Protein AF-A0A6G2D6U6-F1 (afdb_monomer_lite)

Radius of gyration: 15.45 Å; chains: 1; bounding box: 30×29×39 Å

InterPro domains:
  IPR025506 Abortive infection alpha [PF14337] (1-70)

pLDDT: mean 89.55, std 6.06, range [73.75, 97.88]

Sequence (71 aa):
SITNLERLGLIKVDFTTWLSKKEKYTLLESNPLVTAYKTSYINAKNNEKLHVEKGIIDITPLGEDFYNVCL

Organism: Streptococcus pneumoniae (NCBI:txid1313)

Structure (mmCIF, N/CA/C/O backbone):
data_AF-A0A6G2D6U6-F1
#
_entry.id   AF-A0A6G2D6U6-F1
#
loop_
_atom_site.group_PDB
_atom_site.id
_atom_site.type_symbol
_atom_site.label_atom_id
_atom_site.label_alt_id
_atom_site.label_comp_id
_atom_site.label_asym_id
_atom_site.label_entity_id
_atom_site.label_seq_id
_atom_site.pdbx_PDB_ins_code
_atom_site.Cartn_x
_atom_site.Cartn_y
_atom_site.Cartn_z
_atom_site.occupancy
_atom_site.B_iso_or_equiv
_atom_site.auth_seq_id
_atom_site.auth_comp_id
_atom_site.auth_asym_id
_atom_site.auth_atom_id
_atom_site.pdbx_PDB_model_num
ATOM 1 N N . SER A 1 1 ? -2.321 -10.014 -2.792 1.00 85.12 1 SER A N 1
ATOM 2 C CA . SER A 1 1 ? -2.371 -8.758 -3.572 1.00 85.12 1 SER A CA 1
ATOM 3 C C . SER A 1 1 ? -3.071 -7.694 -2.737 1.00 85.12 1 SER A C 1
ATOM 5 O O . SER A 1 1 ? -4.163 -7.983 -2.262 1.00 85.12 1 SER A O 1
ATOM 7 N N . ILE A 1 2 ? -2.462 -6.514 -2.543 1.00 91.88 2 ILE A N 1
ATOM 8 C CA . ILE A 1 2 ? -3.023 -5.391 -1.754 1.00 91.88 2 ILE A CA 1
ATOM 9 C C . ILE A 1 2 ? -4.380 -4.951 -2.322 1.00 91.88 2 ILE A C 1
ATOM 11 O O . ILE A 1 2 ? -5.353 -4.871 -1.584 1.00 91.88 2 ILE A O 1
ATOM 15 N N . THR A 1 3 ? -4.489 -4.813 -3.646 1.00 92.81 3 THR A N 1
ATOM 16 C CA . THR A 1 3 ? -5.744 -4.462 -4.334 1.00 92.81 3 THR A CA 1
ATOM 17 C C . THR A 1 3 ? -6.883 -5.432 -4.023 1.00 92.81 3 THR A C 1
ATOM 19 O O . THR A 1 3 ? -8.042 -5.040 -3.979 1.00 92.81 3 THR A O 1
ATOM 22 N N . ASN A 1 4 ? -6.582 -6.715 -3.806 1.00 95.81 4 ASN A N 1
ATOM 23 C CA . ASN A 1 4 ? -7.621 -7.682 -3.459 1.00 95.81 4 ASN A CA 1
ATOM 24 C C . ASN A 1 4 ? -8.122 -7.493 -2.023 1.00 95.81 4 ASN A C 1
ATOM 26 O O . ASN A 1 4 ? -9.314 -7.613 -1.781 1.00 95.81 4 ASN A O 1
ATOM 30 N N . LEU A 1 5 ? -7.222 -7.180 -1.087 1.00 96.25 5 LEU A N 1
ATOM 31 C CA . LEU A 1 5 ? -7.595 -6.891 0.300 1.00 96.25 5 LEU A CA 1
ATOM 32 C C . LEU A 1 5 ? -8.468 -5.634 0.380 1.00 96.25 5 LEU A C 1
ATOM 34 O O . LEU A 1 5 ? -9.455 -5.622 1.108 1.00 96.25 5 LEU A O 1
ATOM 38 N N . GLU A 1 6 ? -8.139 -4.613 -0.410 1.00 96.81 6 GLU A N 1
ATOM 39 C CA . GLU A 1 6 ? -8.946 -3.398 -0.520 1.00 96.81 6 GLU A CA 1
ATOM 40 C C . GLU A 1 6 ? -10.320 -3.678 -1.147 1.00 96.81 6 GLU A C 1
ATOM 42 O O . GLU A 1 6 ? -11.341 -3.267 -0.606 1.00 96.81 6 GLU A O 1
ATOM 47 N N . ARG A 1 7 ? -10.380 -4.458 -2.238 1.00 96.62 7 ARG A N 1
ATOM 48 C CA . ARG A 1 7 ? -11.651 -4.863 -2.874 1.00 96.62 7 ARG A CA 1
ATOM 49 C C . ARG A 1 7 ? -12.567 -5.668 -1.955 1.00 96.62 7 ARG A C 1
ATOM 51 O O . ARG A 1 7 ? -13.780 -5.599 -2.113 1.00 96.62 7 ARG A O 1
ATOM 58 N N . LEU A 1 8 ? -11.994 -6.448 -1.041 1.00 96.69 8 LEU A N 1
ATOM 59 C CA . LEU A 1 8 ? -12.739 -7.188 -0.021 1.00 96.69 8 LEU A CA 1
ATOM 60 C C . LEU A 1 8 ? -13.148 -6.307 1.168 1.00 96.69 8 LEU A C 1
ATOM 62 O O . LEU A 1 8 ? -13.813 -6.791 2.077 1.00 96.69 8 LEU A O 1
ATOM 66 N N . GLY A 1 9 ? -12.748 -5.034 1.177 1.00 97.06 9 GLY A N 1
ATOM 67 C CA . GLY A 1 9 ? -13.027 -4.107 2.263 1.00 97.06 9 GLY A CA 1
ATOM 68 C C . GLY A 1 9 ? -12.263 -4.426 3.542 1.00 97.06 9 GLY A C 1
ATOM 69 O O . GLY A 1 9 ? -12.689 -3.978 4.593 1.00 97.06 9 GLY A O 1
ATOM 70 N N . LEU A 1 10 ? -11.170 -5.198 3.480 1.00 97.25 10 LEU A N 1
ATOM 71 C CA . LEU A 1 10 ? -10.377 -5.571 4.660 1.00 97.25 10 LEU A CA 1
ATOM 72 C C . LEU A 1 10 ? -9.375 -4.475 5.036 1.00 97.25 10 LEU A C 1
ATOM 74 O O . LEU A 1 10 ? -9.119 -4.236 6.214 1.00 97.25 10 LEU A O 1
ATOM 78 N N . ILE A 1 11 ? -8.845 -3.770 4.041 1.00 97.69 11 ILE A N 1
ATOM 79 C CA . ILE A 1 11 ? -7.950 -2.623 4.221 1.00 97.69 11 ILE A CA 1
ATOM 80 C C . ILE A 1 11 ? -8.469 -1.426 3.427 1.00 97.69 11 ILE A C 1
ATOM 82 O O . ILE A 1 11 ? -9.223 -1.593 2.469 1.00 97.69 11 ILE A O 1
ATOM 86 N N . LYS A 1 12 ? -8.009 -0.233 3.788 1.00 96.56 12 LYS A N 1
ATOM 87 C CA . LYS A 1 12 ? -8.193 0.996 3.017 1.00 96.56 12 LYS A CA 1
ATOM 88 C C . LYS A 1 12 ? -6.828 1.530 2.600 1.00 96.56 12 LYS A C 1
ATOM 90 O O . LYS A 1 12 ? -5.940 1.632 3.446 1.00 96.56 12 LYS A O 1
ATOM 95 N N . VAL A 1 13 ? -6.670 1.885 1.326 1.00 94.81 13 VAL A N 1
ATOM 96 C CA . VAL A 1 13 ? -5.488 2.604 0.839 1.00 94.81 13 VAL A CA 1
ATOM 97 C C . VAL A 1 13 ? -5.852 4.077 0.647 1.00 94.81 13 VAL A C 1
ATOM 99 O O . VAL A 1 13 ? -6.854 4.402 0.015 1.00 94.81 13 VAL A O 1
ATOM 102 N N . ASP A 1 14 ? -5.059 4.978 1.219 1.00 93.62 14 ASP A N 1
ATOM 103 C CA . ASP A 1 14 ? -5.246 6.426 1.101 1.00 93.62 14 ASP A CA 1
ATOM 104 C C . ASP A 1 14 ? -3.971 7.084 0.567 1.00 93.62 14 ASP A C 1
ATOM 106 O O . ASP A 1 14 ? -2.897 6.932 1.144 1.00 93.62 14 ASP A O 1
ATOM 110 N N . PHE A 1 15 ? -4.095 7.815 -0.539 1.00 92.50 15 PHE A N 1
ATOM 111 C CA . PHE A 1 15 ? -3.006 8.575 -1.165 1.00 92.50 15 PHE A CA 1
ATOM 112 C C . PHE A 1 15 ? -3.084 10.081 -0.864 1.00 92.50 15 PHE A C 1
ATOM 114 O O . PHE A 1 15 ? -2.147 10.828 -1.132 1.00 92.50 15 PHE A O 1
ATOM 121 N N . THR A 1 16 ? -4.194 10.545 -0.283 1.00 91.56 16 THR A N 1
ATOM 122 C CA . THR A 1 16 ? -4.396 11.953 0.091 1.00 91.56 16 THR A CA 1
ATOM 123 C C . THR A 1 16 ? -3.767 12.295 1.437 1.00 91.56 16 THR A C 1
ATOM 125 O O . THR A 1 16 ? -3.505 13.464 1.722 1.00 91.56 16 THR A O 1
ATOM 128 N N . THR A 1 17 ? -3.496 11.279 2.255 1.00 89.12 17 THR A N 1
ATOM 129 C CA . THR A 1 17 ? -2.854 11.408 3.559 1.00 89.12 17 THR A CA 1
ATOM 130 C C . THR A 1 17 ? -1.508 10.685 3.574 1.00 89.12 17 THR A C 1
ATOM 132 O O . THR A 1 17 ? -1.280 9.701 2.871 1.00 89.12 17 THR A O 1
ATOM 135 N N . TRP A 1 18 ? -0.569 11.201 4.368 1.00 88.38 18 TRP A N 1
ATOM 136 C CA . TRP A 1 18 ? 0.773 10.635 4.491 1.00 88.38 18 TRP A CA 1
ATOM 137 C C . TRP A 1 18 ? 1.313 10.764 5.910 1.00 88.38 18 TRP A C 1
ATOM 139 O O . TRP A 1 18 ? 1.011 11.707 6.645 1.00 88.38 18 TRP A O 1
ATOM 149 N N . LEU A 1 19 ? 2.167 9.813 6.290 1.00 86.31 19 LEU A N 1
ATOM 150 C CA . LEU A 1 19 ? 2.870 9.857 7.564 1.00 86.31 19 LEU A CA 1
ATOM 151 C C . LEU A 1 19 ? 3.839 11.042 7.567 1.00 86.31 19 LEU A C 1
ATOM 153 O O . LEU A 1 19 ? 4.590 11.261 6.615 1.00 86.31 19 LEU A O 1
ATOM 157 N N . SER A 1 20 ? 3.873 11.778 8.678 1.00 86.19 20 SER A N 1
ATOM 158 C CA . SER A 1 20 ? 4.800 12.901 8.870 1.00 86.19 20 SER A CA 1
ATOM 159 C C . SER A 1 20 ? 6.270 12.466 8.834 1.00 86.19 20 SER A C 1
ATOM 161 O O . SER A 1 20 ? 7.139 13.214 8.383 1.00 86.19 20 SER A O 1
ATOM 163 N N . LYS A 1 21 ? 6.548 11.233 9.271 1.00 87.38 21 LYS A N 1
ATOM 164 C CA . LYS A 1 21 ? 7.883 10.625 9.292 1.00 87.38 21 LYS A CA 1
ATOM 165 C C . LYS A 1 21 ? 8.232 10.026 7.932 1.00 87.38 21 LYS A C 1
ATOM 167 O O . LYS A 1 21 ? 7.821 8.909 7.611 1.00 87.38 21 LYS A O 1
ATOM 172 N N . LYS A 1 22 ? 9.021 10.756 7.139 1.00 80.94 22 LYS A N 1
ATOM 173 C CA . LYS A 1 22 ? 9.445 10.340 5.789 1.00 80.94 22 LYS A CA 1
ATOM 174 C C . LYS A 1 22 ? 10.238 9.032 5.792 1.00 80.94 22 LYS A C 1
ATOM 176 O O . LYS A 1 22 ? 10.166 8.287 4.817 1.00 80.94 22 LYS A O 1
ATOM 181 N N . GLU A 1 23 ? 10.937 8.724 6.882 1.00 85.25 23 GLU A N 1
ATOM 182 C CA . GLU A 1 23 ? 11.755 7.514 7.036 1.00 85.25 23 GLU A CA 1
ATOM 183 C C . GLU A 1 23 ? 10.911 6.233 7.003 1.00 85.25 23 GLU A C 1
ATOM 185 O O . GLU A 1 23 ? 11.415 5.152 6.719 1.00 85.25 23 GLU A O 1
ATOM 190 N N . LYS A 1 24 ? 9.598 6.330 7.248 1.00 83.62 24 LYS A N 1
ATOM 191 C CA . LYS A 1 24 ? 8.687 5.184 7.119 1.00 83.62 24 LYS A CA 1
ATOM 192 C C . LYS A 1 24 ? 8.534 4.708 5.673 1.00 83.62 24 LYS A C 1
ATOM 194 O O . LYS A 1 24 ? 8.191 3.552 5.457 1.00 83.62 24 LYS A O 1
ATOM 199 N N . TYR A 1 25 ? 8.842 5.563 4.699 1.00 84.25 25 TYR A N 1
ATOM 200 C CA . TYR A 1 25 ? 8.756 5.248 3.274 1.00 84.25 25 TYR A CA 1
ATOM 201 C C . TYR A 1 25 ? 10.098 4.813 2.663 1.00 84.25 25 TYR A C 1
ATOM 203 O O . TYR A 1 25 ? 10.113 4.136 1.637 1.00 84.25 25 TYR A O 1
ATOM 211 N N . THR A 1 26 ? 11.231 5.147 3.290 1.00 83.06 26 THR A N 1
ATOM 212 C CA . THR A 1 26 ? 12.577 4.880 2.739 1.00 83.06 26 THR A CA 1
ATOM 213 C C . THR A 1 26 ? 12.950 3.394 2.748 1.00 83.06 26 THR A C 1
ATOM 215 O O . THR A 1 26 ? 13.766 2.946 1.938 1.00 83.06 26 THR A O 1
ATOM 218 N N . LEU A 1 27 ? 12.302 2.597 3.605 1.00 81.50 27 LEU A N 1
ATOM 219 C CA . LEU A 1 27 ? 12.399 1.131 3.601 1.00 81.50 27 LEU A CA 1
ATOM 220 C C . LEU A 1 27 ? 12.022 0.526 2.244 1.00 81.50 27 LEU A C 1
ATOM 222 O O . LEU A 1 27 ? 12.646 -0.432 1.798 1.00 81.50 27 LEU A O 1
ATOM 226 N N . LEU A 1 28 ? 11.020 1.092 1.569 1.00 79.00 28 LEU A N 1
ATOM 227 C CA . LEU A 1 28 ? 10.607 0.628 0.245 1.00 79.00 28 LEU A CA 1
ATOM 228 C C . LEU A 1 28 ? 11.529 1.157 -0.855 1.00 79.00 28 LEU A C 1
ATOM 230 O O . LEU A 1 28 ? 11.767 0.463 -1.837 1.00 79.00 28 LEU A O 1
ATOM 234 N N . GLU A 1 29 ? 12.085 2.357 -0.692 1.00 78.69 29 GLU A N 1
ATOM 235 C CA . GLU A 1 29 ? 13.020 2.935 -1.664 1.00 78.69 29 GLU A CA 1
ATOM 236 C C . GLU A 1 29 ? 14.340 2.158 -1.745 1.00 78.69 29 GLU A C 1
ATOM 238 O O . GLU A 1 29 ? 14.911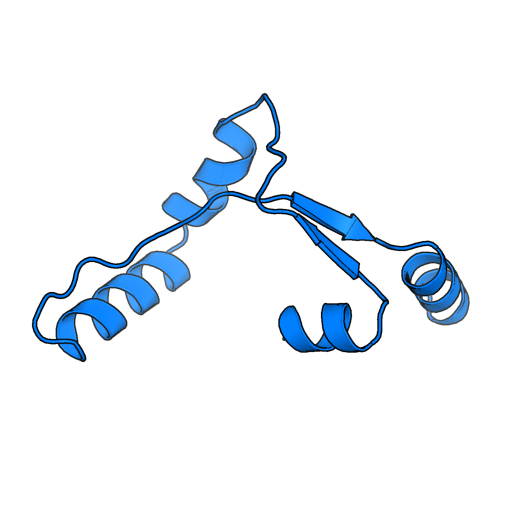 2.042 -2.826 1.00 78.69 29 GLU A O 1
ATOM 243 N N . SER A 1 30 ? 14.788 1.593 -0.622 1.00 80.69 30 SER A N 1
ATOM 244 C CA . SER A 1 30 ? 16.011 0.784 -0.523 1.00 80.69 30 SER A CA 1
ATOM 245 C C . SER A 1 30 ? 15.795 -0.712 -0.787 1.00 80.69 30 SER A C 1
ATOM 247 O O . SER A 1 30 ? 16.755 -1.483 -0.790 1.00 80.69 30 SER A O 1
ATOM 249 N N . ASN A 1 31 ? 14.555 -1.147 -1.030 1.00 87.44 31 ASN A N 1
ATOM 250 C CA . ASN A 1 31 ? 14.238 -2.557 -1.215 1.00 87.44 31 ASN A CA 1
ATOM 251 C C . ASN A 1 31 ? 14.704 -3.065 -2.603 1.00 87.44 31 ASN A C 1
ATOM 253 O O . ASN A 1 31 ? 14.244 -2.544 -3.625 1.00 87.44 31 ASN A O 1
ATOM 257 N N . PRO A 1 32 ? 15.540 -4.123 -2.680 1.00 90.38 32 PRO A N 1
ATOM 258 C CA . PRO A 1 32 ? 16.022 -4.669 -3.952 1.00 90.38 32 PRO A CA 1
ATOM 259 C C . PRO A 1 32 ? 14.913 -5.094 -4.922 1.00 90.38 32 PRO A C 1
ATOM 261 O O . PRO A 1 32 ? 15.070 -4.946 -6.133 1.00 90.38 32 PRO A O 1
ATOM 264 N N . LEU A 1 33 ? 13.775 -5.578 -4.412 1.00 89.38 33 LEU A N 1
ATOM 265 C CA . LEU A 1 33 ? 12.625 -5.963 -5.236 1.00 89.38 33 LEU A CA 1
ATOM 266 C C . LEU A 1 33 ? 11.971 -4.746 -5.892 1.00 89.38 33 LEU A C 1
ATOM 268 O O . LEU A 1 33 ? 11.575 -4.808 -7.055 1.00 89.38 33 LEU A O 1
ATOM 272 N N . VAL A 1 34 ? 11.896 -3.625 -5.171 1.00 87.69 34 VAL A N 1
ATOM 273 C CA . VAL A 1 34 ? 11.376 -2.364 -5.712 1.00 87.69 34 VAL A CA 1
ATOM 274 C C . VAL A 1 34 ? 12.304 -1.849 -6.809 1.00 87.69 34 VAL A C 1
ATOM 276 O O . VAL A 1 34 ? 11.825 -1.438 -7.863 1.00 87.69 34 VAL A O 1
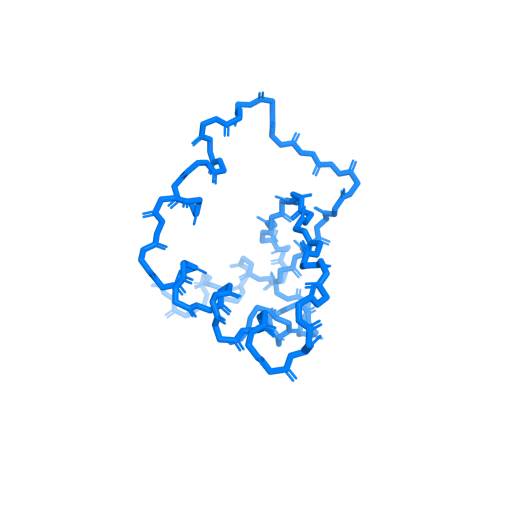ATOM 279 N N . THR A 1 35 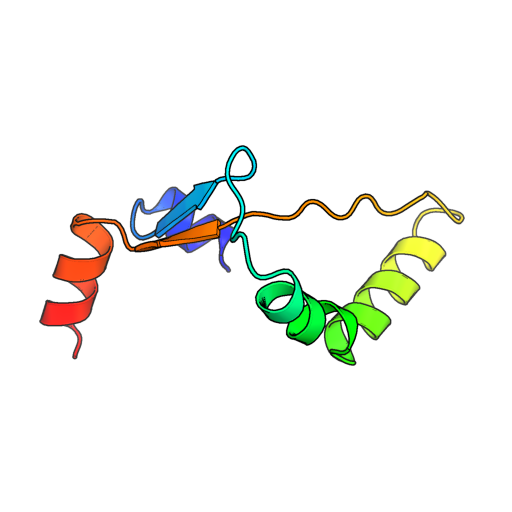? 13.622 -1.929 -6.614 1.00 88.12 35 THR A N 1
ATOM 280 C CA . THR A 1 35 ? 14.607 -1.579 -7.650 1.00 88.12 35 THR A CA 1
ATOM 281 C C . THR A 1 35 ? 14.470 -2.466 -8.886 1.00 88.12 35 THR A C 1
ATOM 283 O O . THR A 1 35 ? 14.387 -1.949 -9.998 1.00 88.12 35 THR A O 1
ATOM 286 N N . ALA A 1 36 ? 14.376 -3.787 -8.709 1.00 90.44 36 ALA A N 1
ATOM 287 C CA . ALA A 1 36 ? 14.199 -4.725 -9.816 1.00 90.44 36 ALA A CA 1
ATOM 288 C C . ALA A 1 36 ? 12.914 -4.440 -10.614 1.00 90.44 36 ALA A C 1
ATOM 290 O O . ALA A 1 36 ? 12.946 -4.417 -11.845 1.00 90.44 36 ALA A O 1
ATOM 291 N N . TYR A 1 37 ? 11.807 -4.155 -9.920 1.00 88.88 37 TYR A N 1
ATOM 292 C CA . TYR A 1 37 ? 10.534 -3.795 -10.546 1.00 88.88 37 TYR A CA 1
ATOM 293 C C . TYR A 1 37 ? 10.601 -2.460 -11.301 1.00 88.88 37 TYR A C 1
ATOM 295 O O . TYR A 1 37 ? 10.104 -2.349 -12.419 1.00 88.88 37 TYR A O 1
ATOM 303 N N . LYS A 1 38 ? 11.242 -1.436 -10.722 1.00 87.94 38 LYS A N 1
ATOM 304 C CA . LYS A 1 38 ? 11.440 -0.140 -11.391 1.00 87.94 38 LYS A CA 1
ATOM 305 C C . LYS A 1 38 ? 12.209 -0.309 -12.700 1.00 87.94 38 LYS A C 1
ATOM 307 O O . LYS A 1 38 ? 11.778 0.204 -13.729 1.00 87.94 38 LYS A O 1
ATOM 312 N N . THR A 1 39 ? 13.310 -1.057 -12.669 1.00 87.94 39 THR A N 1
ATOM 313 C CA . THR A 1 39 ? 14.141 -1.316 -13.851 1.00 87.94 39 THR A CA 1
ATOM 314 C C . THR A 1 39 ? 13.370 -2.080 -14.924 1.00 87.94 39 THR A C 1
ATOM 316 O O . THR A 1 39 ? 13.411 -1.697 -16.092 1.00 87.94 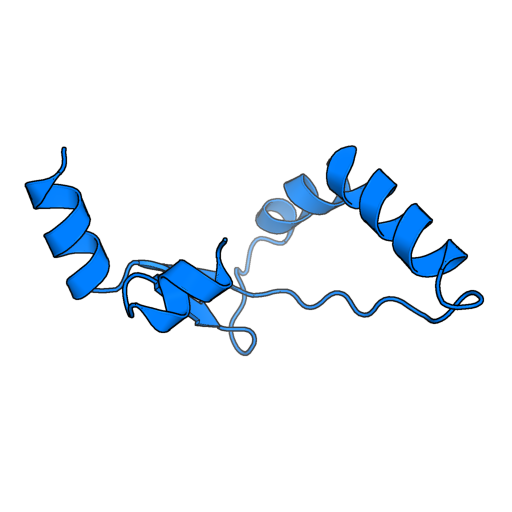39 THR A O 1
ATOM 319 N N . SER A 1 40 ? 12.626 -3.128 -14.553 1.00 89.12 40 SER A N 1
ATOM 320 C CA . SER A 1 40 ? 11.837 -3.892 -15.525 1.00 89.12 40 SER A CA 1
ATOM 321 C C . SER A 1 40 ? 10.717 -3.057 -16.151 1.00 89.12 40 SER A C 1
ATOM 323 O O . SER A 1 40 ? 10.513 -3.138 -17.361 1.00 89.12 40 SER A O 1
ATOM 325 N N . TYR A 1 41 ? 10.048 -2.204 -15.367 1.00 87.62 41 TYR A N 1
ATOM 326 C CA . TYR A 1 41 ? 9.022 -1.286 -15.865 1.00 87.62 41 TYR A CA 1
ATOM 327 C C . TYR A 1 41 ? 9.585 -0.292 -16.890 1.00 87.62 41 TYR A C 1
ATOM 329 O O . TYR A 1 41 ? 9.045 -0.170 -17.988 1.00 87.62 41 TYR A O 1
ATOM 337 N N . ILE A 1 42 ? 10.689 0.386 -16.552 1.00 87.25 42 ILE A N 1
ATOM 338 C CA . ILE A 1 42 ? 11.345 1.382 -17.416 1.00 87.25 42 ILE A CA 1
ATOM 339 C C . ILE A 1 42 ? 11.763 0.745 -18.748 1.00 87.25 42 ILE A C 1
ATOM 341 O O . ILE A 1 42 ? 11.474 1.295 -19.814 1.00 87.25 42 ILE A O 1
ATOM 345 N N . ASN A 1 43 ? 12.364 -0.447 -18.688 1.00 86.25 43 ASN A N 1
ATOM 346 C CA . ASN A 1 43 ? 12.794 -1.189 -19.872 1.00 86.25 43 ASN A CA 1
ATOM 347 C C . ASN A 1 43 ? 11.611 -1.608 -20.760 1.00 86.25 43 ASN A C 1
ATOM 349 O O . ASN A 1 43 ? 11.720 -1.575 -21.982 1.00 86.25 43 ASN A O 1
ATOM 353 N N . ALA A 1 44 ? 10.475 -1.987 -20.166 1.00 88.19 44 ALA A N 1
ATOM 354 C CA . ALA A 1 44 ? 9.286 -2.416 -20.904 1.00 88.19 44 ALA A CA 1
ATOM 355 C C . ALA A 1 44 ? 8.475 -1.254 -21.508 1.00 88.19 44 ALA A C 1
ATOM 357 O O . ALA A 1 44 ? 7.681 -1.470 -22.424 1.00 88.19 44 ALA A O 1
ATOM 358 N N . LYS A 1 45 ? 8.638 -0.031 -20.988 1.00 84.88 45 LYS A N 1
ATOM 359 C CA . LYS A 1 45 ? 7.834 1.149 -21.344 1.00 84.88 45 LYS A CA 1
ATOM 360 C C . LYS A 1 45 ? 8.642 2.253 -22.030 1.00 84.88 45 LYS A C 1
ATOM 362 O O . LYS A 1 45 ? 8.309 3.422 -21.893 1.00 84.88 45 LYS A O 1
ATOM 367 N N . ASN A 1 46 ? 9.698 1.905 -22.771 1.00 79.75 46 ASN A N 1
ATOM 368 C CA . ASN A 1 46 ? 10.512 2.862 -23.541 1.00 79.75 46 ASN A CA 1
ATOM 369 C C . ASN A 1 46 ? 10.987 4.075 -22.715 1.00 79.75 46 ASN A C 1
ATOM 371 O O . ASN A 1 46 ? 10.906 5.213 -23.173 1.00 79.75 46 ASN A O 1
ATOM 375 N N . ASN A 1 47 ? 11.475 3.844 -21.494 1.00 73.75 47 ASN A N 1
ATOM 376 C CA . ASN A 1 47 ? 11.911 4.900 -20.574 1.00 73.75 47 ASN A CA 1
ATOM 377 C C . ASN A 1 47 ? 10.811 5.879 -20.113 1.00 73.75 47 ASN A C 1
ATOM 379 O O . ASN A 1 47 ? 11.122 6.998 -19.697 1.00 73.75 47 ASN A O 1
ATOM 383 N N . GLU A 1 48 ? 9.535 5.481 -20.125 1.00 80.88 48 GLU A N 1
ATOM 384 C CA . GLU A 1 48 ? 8.490 6.243 -19.436 1.00 80.88 48 GLU A CA 1
ATOM 385 C C . GLU A 1 48 ? 8.825 6.447 -17.951 1.00 80.88 48 GLU A C 1
ATOM 387 O O . GLU A 1 48 ? 9.352 5.570 -17.257 1.00 80.88 48 GLU A O 1
ATOM 392 N N . LYS A 1 49 ? 8.473 7.630 -17.440 1.00 78.62 49 LYS A N 1
ATOM 393 C CA . LYS A 1 49 ? 8.696 7.979 -16.041 1.00 78.62 49 LYS A CA 1
ATOM 394 C C . LYS A 1 49 ? 7.697 7.227 -15.164 1.00 78.62 49 LYS A C 1
ATOM 396 O O . LYS A 1 49 ? 6.509 7.534 -15.168 1.00 78.62 49 LYS A O 1
ATOM 401 N N . LEU A 1 50 ? 8.190 6.287 -14.361 1.00 83.12 50 LEU A N 1
ATOM 402 C CA . LEU A 1 50 ? 7.384 5.667 -13.314 1.00 83.12 50 LEU A CA 1
ATOM 403 C C . LEU A 1 50 ? 7.015 6.719 -12.260 1.00 83.12 50 LEU A C 1
ATOM 405 O O . LEU A 1 50 ? 7.891 7.288 -11.603 1.00 83.12 50 LEU A O 1
ATOM 409 N N . HIS A 1 51 ? 5.718 6.956 -12.087 1.00 83.69 51 HIS A N 1
ATOM 410 C CA . HIS A 1 51 ? 5.212 7.781 -11.000 1.00 83.69 51 HIS A CA 1
ATOM 411 C C . HIS A 1 51 ? 5.050 6.926 -9.741 1.00 83.69 51 HIS A C 1
ATOM 413 O O . HIS A 1 51 ? 4.414 5.876 -9.776 1.00 83.69 51 HIS A O 1
ATOM 419 N N . VAL A 1 52 ? 5.656 7.364 -8.639 1.00 84.94 52 VAL A N 1
ATOM 420 C CA . VAL A 1 52 ? 5.544 6.705 -7.336 1.00 84.94 52 VAL A CA 1
ATOM 421 C C . VAL A 1 52 ? 4.862 7.674 -6.391 1.00 84.94 52 VAL A C 1
ATOM 423 O O . VAL A 1 52 ? 5.401 8.743 -6.105 1.00 84.94 52 VAL A O 1
ATOM 426 N N . GLU A 1 53 ? 3.694 7.276 -5.907 1.00 87.06 53 GLU A N 1
ATOM 427 C CA . GLU A 1 53 ? 2.894 8.046 -4.965 1.00 87.06 53 GLU A CA 1
ATOM 428 C C . GLU A 1 53 ? 2.996 7.431 -3.566 1.00 87.06 53 GLU A C 1
ATOM 430 O O . GLU A 1 53 ? 3.090 6.211 -3.407 1.00 87.06 53 GLU A O 1
ATOM 435 N N . LYS A 1 54 ? 3.042 8.287 -2.543 1.00 88.62 54 LYS A N 1
ATOM 436 C CA . LYS A 1 54 ? 3.069 7.856 -1.142 1.00 88.62 54 LYS A CA 1
ATOM 437 C C . LYS A 1 54 ? 1.638 7.770 -0.639 1.00 88.62 54 LYS A C 1
ATOM 439 O O . LYS A 1 54 ? 0.838 8.644 -0.940 1.00 88.62 54 LYS A O 1
ATOM 444 N N . GLY A 1 55 ? 1.357 6.753 0.161 1.00 90.31 55 GLY A N 1
ATOM 445 C CA . GLY A 1 55 ? 0.058 6.591 0.797 1.00 90.31 55 GLY A CA 1
ATOM 446 C C . GLY A 1 55 ? 0.162 5.884 2.138 1.00 90.31 55 GLY A C 1
ATOM 447 O O . GLY A 1 55 ? 1.257 5.552 2.604 1.00 90.31 55 GLY A O 1
ATOM 448 N N . ILE A 1 56 ? -0.982 5.666 2.763 1.00 92.94 56 ILE A N 1
ATOM 449 C CA . ILE A 1 56 ? -1.140 4.906 3.999 1.00 92.94 56 ILE A CA 1
ATOM 450 C C . ILE A 1 56 ? -2.068 3.726 3.712 1.00 92.94 56 ILE A C 1
ATOM 452 O O . ILE A 1 56 ? -2.965 3.812 2.873 1.00 92.94 56 ILE A O 1
ATOM 456 N N . ILE A 1 57 ? -1.805 2.605 4.381 1.00 94.50 57 ILE A N 1
ATOM 457 C CA . ILE A 1 57 ? -2.695 1.450 4.397 1.00 94.50 57 ILE A CA 1
ATOM 458 C C . ILE A 1 57 ? -3.164 1.276 5.832 1.00 94.50 57 ILE A C 1
ATOM 460 O O . ILE A 1 57 ? -2.336 1.047 6.713 1.00 94.50 57 ILE A O 1
ATOM 464 N N . ASP A 1 58 ? -4.474 1.339 6.030 1.00 95.81 58 ASP A N 1
ATOM 465 C CA . ASP A 1 58 ? -5.109 1.107 7.322 1.00 95.81 58 ASP A CA 1
ATOM 466 C C . ASP A 1 58 ? -5.953 -0.166 7.271 1.00 95.81 58 ASP A C 1
ATOM 468 O O . ASP A 1 58 ? -6.591 -0.472 6.257 1.00 95.81 58 ASP A O 1
ATOM 472 N N . ILE A 1 59 ? -5.968 -0.914 8.375 1.00 96.75 59 ILE A N 1
ATOM 473 C CA . ILE A 1 59 ? -6.931 -1.998 8.554 1.00 96.75 59 ILE A CA 1
ATOM 474 C C . ILE A 1 59 ? -8.314 -1.389 8.799 1.00 96.75 59 ILE A C 1
ATOM 476 O O . ILE A 1 59 ? -8.460 -0.394 9.508 1.00 96.75 59 ILE A O 1
ATOM 480 N N . THR A 1 60 ? -9.333 -1.955 8.167 1.00 97.75 60 THR A N 1
ATOM 481 C CA . THR A 1 60 ? -10.723 -1.549 8.415 1.00 97.75 60 THR A CA 1
ATOM 482 C C . THR A 1 60 ? -11.288 -2.312 9.618 1.00 97.75 60 THR A C 1
ATOM 484 O O . THR A 1 60 ? -10.746 -3.364 9.957 1.00 97.75 60 THR A O 1
ATOM 487 N N . PRO A 1 61 ? -12.425 -1.881 10.197 1.00 97.88 61 PRO A N 1
ATOM 488 C CA . PRO A 1 61 ? -13.117 -2.674 11.216 1.00 97.88 61 PRO A CA 1
ATOM 489 C C . PRO A 1 61 ? -13.428 -4.106 10.752 1.00 97.88 61 PRO A C 1
ATOM 491 O O . PRO A 1 61 ? -13.170 -5.058 11.475 1.00 97.88 61 PRO A O 1
ATOM 494 N N . LEU A 1 62 ? -13.872 -4.276 9.498 1.00 97.31 62 LEU A N 1
ATOM 495 C CA . LEU A 1 62 ? -14.107 -5.601 8.911 1.00 97.31 62 LEU A CA 1
ATOM 496 C C . LEU A 1 62 ? -12.820 -6.437 8.839 1.00 97.31 62 LEU A C 1
ATOM 498 O O . LEU A 1 62 ? -12.839 -7.640 9.089 1.00 97.31 62 LEU A O 1
ATOM 502 N N . GLY A 1 63 ? -11.704 -5.810 8.467 1.00 97.31 63 GLY A N 1
ATOM 503 C CA . GLY A 1 63 ? -10.402 -6.467 8.416 1.00 97.31 63 GLY A CA 1
ATOM 504 C C . GLY A 1 63 ? -9.905 -6.901 9.790 1.00 97.31 63 GLY A C 1
ATOM 505 O O . GLY A 1 63 ? -9.339 -7.985 9.911 1.00 97.31 63 GLY A O 1
ATOM 506 N N . GLU A 1 64 ? -10.129 -6.077 10.811 1.00 97.62 64 GLU A N 1
ATOM 507 C CA . GLU A 1 64 ? -9.768 -6.374 12.197 1.00 97.62 64 GLU A CA 1
ATOM 508 C C . GLU A 1 64 ? -10.618 -7.519 12.760 1.00 97.62 64 GLU A C 1
ATOM 510 O O . GLU A 1 64 ? -10.067 -8.480 13.295 1.00 97.62 64 GLU A O 1
ATOM 515 N N . ASP A 1 65 ? -11.935 -7.493 12.539 1.00 97.31 65 ASP A N 1
ATOM 516 C CA . ASP A 1 65 ? -12.831 -8.598 12.898 1.00 97.31 65 ASP A CA 1
ATOM 517 C C . ASP A 1 65 ? -12.403 -9.907 12.220 1.00 97.31 65 ASP A C 1
ATO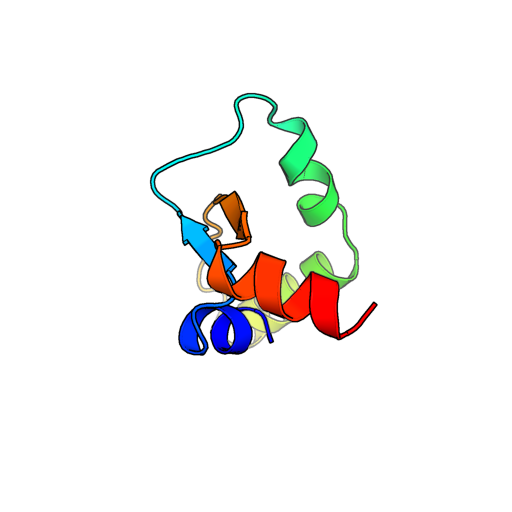M 519 O O . ASP A 1 65 ? -12.310 -10.954 12.862 1.00 97.31 65 ASP A O 1
ATOM 523 N N . PHE A 1 66 ? -12.085 -9.851 10.922 1.00 95.75 66 PHE A N 1
ATOM 524 C CA . PHE A 1 66 ? -11.608 -11.013 10.174 1.00 95.75 66 PHE A CA 1
ATOM 525 C C . PHE A 1 66 ? -10.281 -11.554 10.726 1.00 95.75 66 PHE A C 1
ATOM 527 O O . PHE A 1 66 ? -10.122 -12.768 10.865 1.00 95.75 66 PHE A O 1
ATOM 534 N N . TYR A 1 67 ? -9.338 -10.667 11.058 1.00 95.06 67 TYR A N 1
ATOM 535 C CA . TYR A 1 67 ? -8.057 -11.022 11.669 1.00 95.06 67 TYR A CA 1
ATOM 536 C C . TYR A 1 67 ? -8.260 -11.751 13.004 1.00 95.06 67 TYR A C 1
ATOM 538 O O . TYR A 1 67 ? -7.707 -12.832 13.185 1.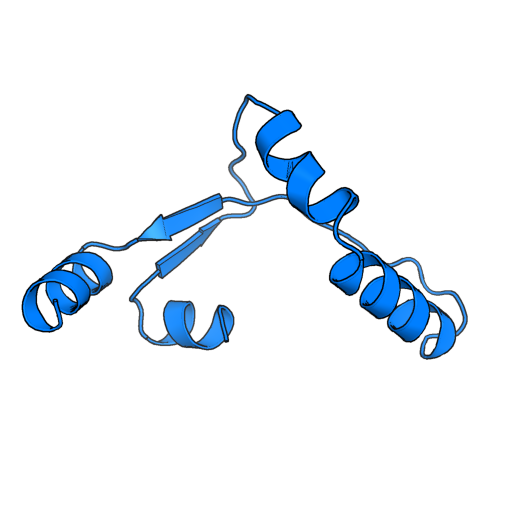00 95.06 67 TYR A O 1
ATOM 546 N N . ASN A 1 68 ? -9.110 -11.210 13.881 1.00 96.06 68 ASN A N 1
ATOM 547 C CA . ASN A 1 68 ? -9.371 -11.748 15.221 1.00 96.06 68 ASN A CA 1
ATOM 548 C C . ASN A 1 68 ? -10.070 -13.117 15.225 1.00 96.06 68 ASN A C 1
ATOM 550 O O . ASN A 1 68 ? -10.022 -13.833 16.218 1.00 96.06 68 ASN A O 1
ATOM 554 N N . VAL A 1 69 ? -10.765 -13.479 14.145 1.00 95.12 69 VAL A N 1
ATOM 555 C CA . VAL A 1 69 ? -11.367 -14.817 13.998 1.00 95.12 69 VAL A CA 1
ATOM 556 C C . VAL A 1 69 ? -10.342 -15.838 13.501 1.00 95.12 69 VAL A C 1
ATOM 558 O O . VAL A 1 69 ? -10.468 -17.031 13.772 1.00 95.12 69 VAL A O 1
ATOM 561 N N . CYS A 1 70 ? -9.350 -15.385 12.734 1.00 90.88 70 CYS A N 1
ATOM 562 C CA . CYS A 1 70 ? -8.400 -16.256 12.050 1.00 90.88 70 CYS A CA 1
ATOM 563 C C . CYS A 1 70 ? -7.123 -16.539 12.859 1.00 90.88 70 CYS A C 1
ATOM 565 O O . CYS A 1 70 ? -6.419 -17.497 12.531 1.00 90.88 70 CYS A O 1
ATOM 567 N N . LEU A 1 71 ? -6.809 -15.713 13.860 1.00 80.31 71 LEU A N 1
ATOM 568 C CA . LEU A 1 71 ? -5.611 -15.784 14.706 1.00 80.31 71 LEU A CA 1
ATOM 569 C C . LEU A 1 71 ? -5.993 -15.758 16.183 1.00 80.31 71 LEU A C 1
ATOM 571 O O . LEU A 1 71 ? -5.341 -16.507 16.944 1.00 80.31 71 LEU A O 1
#

Secondary structure (DSSP, 8-state):
-HHHHHHTTSEEEESS---S-THHHHHHHT-HHHHHHHHHHHHHTTT--------EEEE-HHHHHHHHHH-

Foldseek 3Di:
DVVVCVVVVFKDKFLPDADPDPVVVVVLVPDVVNVVVVVVVCVVPVNDDDDDTGIDMGGDPVNVVVVVVVD